Protein 1RUT (pdb70)

Radius of gyration: 23.09 Å; Cα contacts (8 Å, |Δi|>4): 334; chains: 1; bounding box: 23×23×81 Å

Sequence (157 aa):
SWKRCAGCGGKIADRFLLYAMDDSYWHSRCLKCSSCQAQLGDIGTSSYTKSGMILCRNDYIRLFGNSGACSACGQSIPASELVMRAQGNVYHLKCFTCSTCRNRLVPGDRFHYINGSLFCEHDRPTALIGDVMMVVGEPTLMGGEFGDEDERLITRLEEN

Solvent-accessible surface area: 9708 Å² total; per-residue (Å²): 159,120,105,147,4,58,44,70,43,26,106,0,63,58,164,129,10,4,69,2,52,119,33,63,18,8,30,135,19,1,98,2,60,44,62,107,24,73,1,2,90,107,35,99,9,0,4,35,85,87,90,49,43,0,6,112,112,14,14,31,140,74,72,28,110,76,22,54,3,65,62,56,56,118,87,0,66,6,73,62,81,1,5,146,6,111,88,38,24,4,31,66,156,34,0,40,1,65,86,58,198,93,131,5,73,50,53,49,131,4,5,49,38,150,38,42,8,16,16,64,160,34,106,18,92,112,116,89,50,122,84,45,102,5,45,136,38,44,89,30,14,30,177,87,42,102,119,24,39,94,124,18,68,164,62,106,84

Structure (mmCIF, N/CA/C/O backbone):
data_1RUT
#
_entry.id   1RUT
#
_cell.length_a   61.344
_cell.length_b   61.344
_cell.length_c   93.159
_cell.angle_alpha   90.00
_cell.angle_beta   90.00
_cell.angle_gamma   120.00
#
_symmetry.space_group_name_H-M   'P 3 1 2'
#
loop_
_entity.id
_entity.type
_entity.pdbx_description
1 polymer 'Fusion protein of Lmo4 protein and LIM domain-binding protein 1'
2 non-polymer 'ZINC ION'
3 water water
#
loop_
_atom_site.group_PDB
_atom_site.id
_atom_site.type_symbol
_atom_site.label_atom_id
_atom_site.label_alt_id
_atom_site.label_comp_id
_atom_site.label_asym_id
_atom_site.label_entity_id
_atom_site.label_seq_id
_atom_site.pdbx_PDB_ins_code
_atom_site.Cartn_x
_atom_site.Cartn_y
_atom_site.Cartn_z
_atom_site.occupancy
_atom_site.B_iso_or_equiv
_atom_site.auth_seq_id
_atom_site.auth_comp_id
_atom_site.auth_asym_id
_atom_site.auth_atom_id
_atom_site.pdbx_PDB_model_num
ATOM 1 N N . SER A 1 4 ? -10.213 23.666 66.111 1.00 47.57 19 SER X N 1
ATOM 2 C CA . SER A 1 4 ? -9.938 22.233 65.803 1.00 42.00 19 SER X CA 1
ATOM 3 C C . SER A 1 4 ? -9.646 22.047 64.316 1.00 41.26 19 SER X C 1
ATOM 4 O O . SER A 1 4 ? -10.052 22.863 63.488 1.00 39.94 19 SER X O 1
ATOM 7 N N . TRP A 1 5 ? -8.934 20.973 63.984 1.00 36.45 20 TRP X N 1
ATOM 8 C CA . TRP A 1 5 ? -8.629 20.663 62.591 1.00 30.48 20 TRP X CA 1
ATOM 9 C C . TRP A 1 5 ? -9.903 20.364 61.801 1.00 24.55 20 TRP X C 1
ATOM 10 O O . TRP A 1 5 ? -10.871 19.834 62.337 1.00 28.80 20 TRP X O 1
ATOM 21 N N . LYS A 1 6 ? -9.888 20.695 60.514 1.00 21.38 21 LYS X N 1
ATOM 22 C CA . LYS A 1 6 ? -10.903 20.207 59.585 1.00 19.79 21 LYS X CA 1
ATOM 23 C C . LYS A 1 6 ? -10.661 18.735 59.283 1.00 17.71 21 LYS X C 1
ATOM 24 O O . LYS A 1 6 ? -9.542 18.234 59.383 1.00 20.45 21 LYS X O 1
ATOM 30 N N . ARG A 1 7 ? -11.729 18.037 58.938 1.00 20.02 22 ARG X N 1
ATOM 31 C CA . ARG A 1 7 ? -11.654 16.644 58.550 1.00 19.69 22 ARG X CA 1
ATOM 32 C C . ARG A 1 7 ? -11.679 16.562 57.040 1.00 16.81 22 ARG X C 1
ATOM 33 O O . ARG A 1 7 ? -12.357 17.340 56.376 1.00 19.89 22 ARG X O 1
ATOM 41 N N . CYS A 1 8 ? -10.950 15.586 56.524 1.00 15.68 23 CYS X N 1
ATOM 42 C CA . CYS A 1 8 ? -10.825 15.327 55.097 1.00 14.77 23 CYS X CA 1
ATOM 43 C C . CYS A 1 8 ? -12.001 14.489 54.603 1.00 16.03 23 CYS X C 1
ATOM 44 O O . CYS A 1 8 ? -12.323 13.439 55.183 1.00 17.53 23 CYS X O 1
ATOM 47 N N . ALA A 1 9 ? -12.644 14.937 53.543 1.00 14.43 24 ALA X N 1
ATOM 48 C CA . ALA A 1 9 ? -13.737 14.181 52.937 1.00 15.93 24 ALA X CA 1
ATOM 49 C C . ALA A 1 9 ? -13.283 12.900 52.246 1.00 16.99 24 ALA X C 1
ATOM 50 O O . ALA A 1 9 ? -14.081 12.031 51.977 1.00 19.38 24 ALA X O 1
ATOM 52 N N . GLY A 1 10 ? -12.000 12.805 51.941 1.00 15.73 25 GLY X N 1
ATOM 53 C CA . GLY A 1 10 ? -11.459 11.632 51.285 1.00 16.41 25 GLY X CA 1
ATOM 54 C C . GLY A 1 10 ? -11.133 10.477 52.218 1.00 18.35 25 GLY X C 1
ATOM 55 O O . GLY A 1 10 ? -11.404 9.316 51.889 1.00 19.89 25 GLY X O 1
ATOM 56 N N . CYS A 1 11 ? -10.569 10.785 53.382 1.00 17.40 26 CYS X N 1
ATOM 57 C CA . CYS A 1 11 ? -10.120 9.746 54.316 1.00 18.02 26 CYS X CA 1
ATOM 58 C C . CYS A 1 11 ? -10.758 9.817 55.699 1.00 18.60 26 CYS X C 1
ATOM 59 O O . CYS A 1 11 ? -10.570 8.907 56.491 1.00 21.61 26 CYS X O 1
ATOM 62 N N . GLY A 1 12 ? -11.489 10.887 55.993 1.00 18.70 27 GLY X N 1
ATOM 63 C CA . GLY A 1 12 ? -12.099 11.072 57.308 1.00 19.14 27 GLY X CA 1
ATOM 64 C C . GLY A 1 12 ? -11.169 11.563 58.403 1.00 19.47 27 GLY X C 1
ATOM 65 O O . GLY A 1 12 ? -11.628 11.822 59.508 1.00 24.29 27 GLY X O 1
ATOM 66 N N . GLY A 1 13 ? -9.877 11.675 58.115 1.00 19.23 28 GLY X N 1
ATOM 67 C CA . GLY A 1 13 ? -8.895 12.041 59.122 1.00 19.29 28 GLY X CA 1
ATOM 68 C C . GLY A 1 13 ? -8.776 13.544 59.278 1.00 17.40 28 GLY X C 1
ATOM 69 O O . GLY A 1 13 ? -9.107 14.304 58.373 1.00 18.38 28 GLY X O 1
ATOM 70 N N . LYS A 1 14 ? -8.298 13.975 60.429 1.00 17.28 29 LYS X N 1
ATOM 71 C CA . LYS A 1 14 ? -8.009 15.380 60.646 1.00 17.04 29 LYS X CA 1
ATOM 72 C C . LYS A 1 14 ? -6.892 15.823 59.712 1.00 15.81 29 LYS X C 1
ATOM 73 O O . LYS A 1 14 ? -5.960 15.063 59.422 1.00 18.37 29 LYS X O 1
ATOM 79 N N . ILE A 1 15 ? -6.978 17.065 59.248 1.00 14.53 30 ILE X N 1
ATOM 80 C CA . ILE A 1 15 ? -5.985 17.611 58.340 1.00 14.94 30 ILE X CA 1
ATOM 81 C C . ILE A 1 15 ? -5.078 18.538 59.132 1.00 16.28 30 ILE X C 1
ATOM 82 O O . ILE A 1 15 ? -5.428 19.679 59.441 1.00 17.52 30 ILE X O 1
ATOM 87 N N . ALA A 1 16 ? -3.891 18.023 59.439 1.00 15.80 31 ALA X N 1
ATOM 88 C CA . ALA A 1 16 ? -2.864 18.777 60.137 1.00 17.10 31 ALA X CA 1
ATOM 89 C C . ALA A 1 16 ? -1.829 19.374 59.193 1.00 16.26 31 ALA X C 1
ATOM 90 O O . ALA A 1 16 ? -0.922 20.058 59.624 1.00 19.18 31 ALA X O 1
ATOM 92 N N . ASP A 1 17 ? -1.978 19.112 57.908 1.00 14.83 32 ASP X N 1
ATOM 93 C CA . ASP A 1 17 ? -1.035 19.563 56.893 1.00 14.82 32 ASP X CA 1
ATOM 94 C C . ASP A 1 17 ? -1.024 21.078 56.805 1.00 14.10 32 ASP X C 1
ATOM 95 O O . ASP A 1 17 ? -2.054 21.725 56.944 1.00 15.34 32 ASP X O 1
ATOM 100 N N . ARG A 1 18 ? 0.145 21.629 56.499 1.00 14.23 33 ARG X N 1
ATOM 101 C CA . ARG A 1 18 ? 0.275 23.060 56.296 1.00 14.88 33 ARG X CA 1
ATOM 102 C C . ARG A 1 18 ? -0.546 23.557 55.120 1.00 15.09 33 ARG X C 1
ATOM 103 O O . ARG A 1 18 ? -1.074 24.660 55.172 1.00 17.30 33 ARG X O 1
ATOM 111 N N . PHE A 1 19 ? -0.624 22.751 54.060 1.00 13.95 34 PHE X N 1
ATOM 112 C CA . PHE A 1 19 ? -1.359 23.104 52.863 1.00 14.02 34 PHE X CA 1
ATOM 113 C C . PHE A 1 19 ? -2.406 22.035 52.619 1.00 13.27 34 PHE X C 1
ATOM 114 O O . PHE A 1 19 ? -2.157 20.866 52.816 1.00 15.63 34 PHE X O 1
ATOM 122 N N . LEU A 1 20 ? -3.581 22.474 52.191 1.00 13.27 35 LEU X N 1
ATOM 123 C CA . LEU A 1 20 ? -4.716 21.595 51.999 1.00 13.23 35 LEU X CA 1
ATOM 124 C C . LEU A 1 20 ? -5.602 22.131 50.898 1.00 12.76 35 LEU X C 1
ATOM 125 O O . LEU A 1 20 ? -5.325 23.190 50.334 1.00 14.40 35 LEU X O 1
ATOM 130 N N . LEU A 1 21 ? -6.679 21.419 50.592 1.00 12.40 36 LEU X N 1
ATOM 131 C CA . LEU A 1 21 ? -7.594 21.827 49.539 1.00 12.32 36 LEU X CA 1
ATOM 132 C C . LEU A 1 21 ? -9.006 22.012 50.037 1.00 12.42 36 LEU X C 1
ATOM 133 O O . LEU A 1 21 ? -9.432 21.366 50.99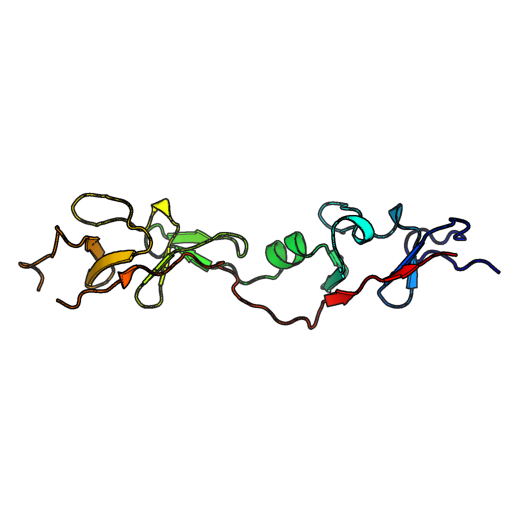2 1.00 13.56 36 LEU X O 1
ATOM 138 N N . TYR A 1 22 ? -9.724 22.899 49.364 1.00 12.86 37 TYR X N 1
ATOM 139 C CA . TYR A 1 22 ? -11.152 23.033 49.536 1.00 12.73 37 TYR X CA 1
ATOM 140 C C . TYR A 1 22 ? -11.786 22.834 48.174 1.00 12.22 37 TYR X C 1
ATOM 141 O O . TYR A 1 22 ? -11.398 23.472 47.198 1.00 14.04 37 TYR X O 1
ATOM 150 N N . ALA A 1 23 ? -12.766 21.948 48.119 1.00 12.76 38 ALA X N 1
ATOM 151 C CA . ALA A 1 23 ? -13.443 21.629 46.869 1.00 14.53 38 ALA X CA 1
ATOM 152 C C . ALA A 1 23 ? -14.739 20.914 47.217 1.00 13.80 38 ALA X C 1
ATOM 153 O O . ALA A 1 23 ? -14.781 20.109 48.153 1.00 14.10 38 ALA X O 1
ATOM 155 N N . MET A 1 24 ? -15.795 21.169 46.450 1.00 15.18 39 MET X N 1
ATOM 156 C CA . MET A 1 24 ? -17.088 20.523 46.664 1.00 14.45 39 MET X CA 1
ATOM 157 C C . MET A 1 24 ? -17.565 20.693 48.108 1.00 15.47 39 MET X C 1
ATOM 158 O O . MET A 1 24 ? -18.124 19.787 48.699 1.00 18.85 39 MET X O 1
ATOM 163 N N A ASP A 1 25 ? -17.222 21.890 48.583 0.75 17.71 40 ASP X N 1
ATOM 164 N N B ASP A 1 25 ? -17.429 21.877 48.695 0.25 15.54 40 ASP X N 1
ATOM 165 C CA A ASP A 1 25 ? -17.459 22.421 49.908 0.75 22.66 40 ASP X CA 1
ATOM 166 C CA B ASP A 1 25 ? -17.922 22.106 50.075 0.25 12.94 40 ASP X CA 1
ATOM 167 C C A ASP A 1 25 ? -17.109 21.447 51.044 0.75 20.18 40 ASP X C 1
ATOM 168 C C B ASP A 1 25 ? -17.115 21.391 51.161 0.25 15.58 40 ASP X C 1
ATOM 169 O O A ASP A 1 25 ? -17.773 21.351 52.075 0.75 24.07 40 ASP X O 1
ATOM 170 O O B ASP A 1 25 ? -17.516 21.421 52.331 0.25 14.67 40 ASP X O 1
ATOM 179 N N . SER A 1 26 ? -15.998 20.755 50.800 1.00 16.89 41 SER X N 1
ATOM 180 C CA . SER A 1 26 ? -15.276 19.907 51.754 1.00 16.43 41 SER X CA 1
ATOM 181 C C . SER A 1 26 ? -13.796 20.308 51.756 1.00 14.73 41 SER X C 1
ATOM 182 O O . SER A 1 26 ? -13.263 20.884 50.794 1.00 13.96 41 SER X O 1
ATOM 185 N N . TYR A 1 27 ? -13.136 19.976 52.852 1.00 15.06 42 TYR X N 1
ATOM 186 C CA . TYR A 1 27 ? -11.690 20.058 52.979 1.00 13.86 42 TYR X CA 1
ATOM 187 C C . TYR A 1 27 ? -11.075 18.719 52.649 1.00 13.74 42 TYR X C 1
ATOM 188 O O . TYR A 1 27 ? -11.682 17.677 52.888 1.00 14.70 42 TYR X O 1
ATOM 197 N N . TRP A 1 28 ? -9.836 18.753 52.165 1.00 12.97 43 TRP X N 1
ATOM 198 C CA . TRP A 1 28 ? -9.136 17.554 51.735 1.00 13.14 43 TRP X CA 1
ATOM 199 C C . TRP A 1 28 ? -7.657 17.660 52.026 1.00 12.32 43 TRP X C 1
ATOM 200 O O . TRP A 1 28 ? -7.069 18.703 51.781 1.00 12.73 43 TRP X O 1
ATOM 211 N N . HIS A 1 29 ? -7.028 16.583 52.480 1.00 12.82 44 HIS X N 1
ATOM 212 C CA . HIS A 1 29 ? -5.601 16.428 52.224 1.00 12.75 44 HIS X CA 1
ATOM 213 C C . HIS A 1 29 ? -5.465 16.402 50.701 1.00 12.71 44 HIS X C 1
ATOM 214 O O . HIS A 1 29 ? -6.262 15.750 50.020 1.00 13.49 44 HIS X O 1
ATOM 221 N N . SER A 1 30 ? -4.453 17.047 50.133 1.00 13.75 45 SER X N 1
ATOM 222 C CA . SER A 1 30 ? -4.345 17.032 48.676 1.00 13.27 45 SER X CA 1
ATOM 223 C C . SER A 1 30 ? -4.283 15.599 48.122 1.00 13.97 45 SER X C 1
ATOM 224 O O . SER A 1 30 ? -4.929 15.272 47.124 1.00 14.70 45 SER X O 1
ATOM 227 N N . ARG A 1 31 ? -3.519 14.739 48.782 1.00 14.17 46 ARG X N 1
ATOM 228 C CA . ARG A 1 31 ? -3.386 13.346 48.343 1.00 15.10 46 ARG X CA 1
ATOM 229 C C . ARG A 1 31 ? -4.699 12.589 48.315 1.00 15.30 46 ARG X C 1
ATOM 230 O O . ARG A 1 31 ? -4.786 11.562 47.663 1.00 17.42 46 ARG X O 1
ATOM 238 N N . CYS A 1 32 ? -5.701 13.085 49.033 1.00 13.35 47 CYS X N 1
ATOM 239 C CA . CYS A 1 32 ? -6.998 12.418 49.136 1.00 13.44 47 CYS X CA 1
ATOM 240 C C . CYS A 1 32 ? -8.020 12.857 48.100 1.00 13.32 47 CYS X C 1
ATOM 241 O O . CYS A 1 32 ? -9.071 12.252 48.009 1.00 16.41 47 CYS X O 1
ATOM 244 N N . LEU A 1 33 ? -7.728 13.926 47.351 1.00 13.33 48 LEU X N 1
ATOM 245 C CA . LEU A 1 33 ? -8.628 14.403 46.298 1.00 13.63 48 LEU X CA 1
ATOM 246 C C . LEU A 1 33 ? -8.063 13.946 44.963 1.00 13.33 48 LEU X C 1
ATOM 247 O O . LEU A 1 33 ? -7.146 14.546 44.411 1.00 14.17 48 LEU X O 1
ATOM 252 N N . LYS A 1 34 ? -8.598 12.838 44.481 1.00 14.03 49 LYS X N 1
ATOM 253 C CA . LYS A 1 34 ? -8.038 12.136 43.343 1.00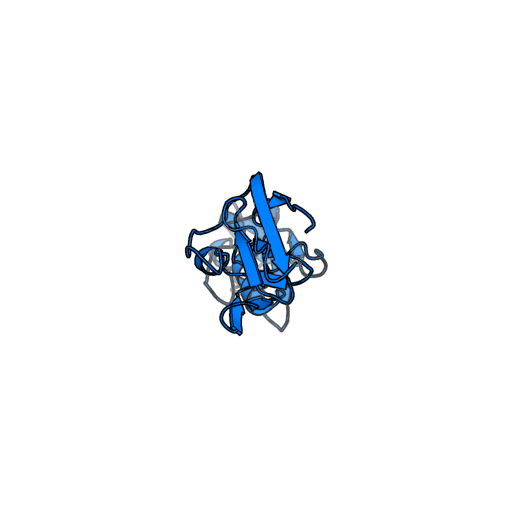 14.16 49 LYS X CA 1
ATOM 254 C C . LYS A 1 34 ? -9.118 11.852 42.317 1.00 13.34 49 LYS X C 1
ATOM 255 O O . LYS A 1 34 ? -10.286 11.683 42.656 1.00 15.23 49 LYS X O 1
ATOM 261 N N . CYS A 1 35 ? -8.721 11.808 41.056 1.00 12.69 50 CYS X N 1
ATOM 262 C CA . CYS A 1 35 ? -9.628 11.404 40.009 1.00 12.96 50 CYS X CA 1
ATOM 263 C C . CYS A 1 35 ? -10.055 9.959 40.204 1.00 13.37 50 CYS X C 1
ATOM 264 O O . CYS A 1 35 ? -9.227 9.065 40.349 1.00 14.19 50 CYS X O 1
ATOM 267 N N . SER A 1 36 ? -11.355 9.714 40.133 1.00 13.36 51 SER X N 1
ATOM 268 C CA . SER A 1 36 ? -11.902 8.366 40.268 1.00 15.36 51 SER X CA 1
ATOM 269 C C . SER A 1 36 ? -11.333 7.415 39.216 1.00 14.70 51 SER X C 1
ATOM 270 O O . SER A 1 36 ? -11.161 6.223 39.483 1.00 16.74 51 SER X O 1
ATOM 273 N N . SER A 1 37 ? -11.109 7.925 38.012 1.00 14.69 52 SER X N 1
ATOM 274 C CA . SER A 1 37 ? -10.648 7.109 36.899 1.00 16.72 52 SER X CA 1
ATOM 275 C C . SER A 1 37 ? -9.131 6.898 36.879 1.00 16.53 52 SER X C 1
ATOM 276 O O . SER A 1 37 ? -8.674 5.749 36.777 1.00 19.85 52 SER X O 1
ATOM 279 N N . CYS A 1 38 ? -8.345 7.957 36.933 1.00 15.78 53 CYS X N 1
ATOM 280 C CA . CYS A 1 38 ? -6.897 7.866 36.719 1.00 15.98 53 CYS X CA 1
ATOM 281 C C . CYS A 1 38 ? -6.051 8.091 37.976 1.00 15.16 53 CYS X C 1
ATOM 282 O O . CYS A 1 38 ? -4.834 7.969 37.917 1.00 17.49 53 CYS X O 1
ATOM 285 N N . GLN A 1 39 ? -6.687 8.453 39.093 1.00 14.94 54 GLN X N 1
ATOM 286 C CA . GLN A 1 39 ? -6.030 8.670 40.380 1.00 15.18 54 GLN X CA 1
ATOM 287 C C . GLN A 1 39 ? -5.131 9.899 40.436 1.00 15.53 54 GLN X C 1
ATOM 288 O O . GLN A 1 39 ? -4.416 10.092 41.405 1.00 17.24 54 GLN X O 1
ATOM 298 N N . ALA A 1 40 ? -5.228 10.769 39.439 1.00 14.41 55 ALA X N 1
ATOM 299 C CA . ALA A 1 40 ? -4.452 12.005 39.459 1.00 14.73 55 ALA X CA 1
ATOM 300 C C . ALA A 1 40 ? -4.808 12.824 40.689 1.00 13.14 55 ALA X C 1
ATOM 301 O O . ALA A 1 40 ? -5.967 12.851 41.112 1.00 13.01 55 ALA X O 1
ATOM 303 N N . GLN A 1 41 ? -3.818 13.511 41.240 1.00 13.61 56 GLN X N 1
ATOM 304 C CA . GLN A 1 41 ? -4.017 14.393 42.371 1.00 13.98 56 GLN X CA 1
ATOM 305 C C . GLN A 1 41 ? -4.519 15.741 41.829 1.00 12.88 56 GLN X C 1
ATOM 306 O O . GLN A 1 41 ? -3.753 16.570 41.337 1.00 13.62 56 GLN X O 1
ATOM 317 N N . LEU A 1 42 ? -5.827 15.915 41.891 1.00 12.50 57 LEU X N 1
ATOM 318 C CA . LEU A 1 42 ? -6.549 16.981 41.208 1.00 12.53 57 LEU X CA 1
ATOM 319 C C . LEU A 1 42 ? -6.050 18.370 41.569 1.00 12.48 57 LEU X C 1
ATOM 320 O O . LEU A 1 42 ? -6.028 19.254 40.706 1.00 13.37 57 LEU X O 1
ATOM 325 N N . GLY A 1 43 ? -5.675 18.570 42.829 1.00 12.85 58 GLY X N 1
ATOM 326 C CA . GLY A 1 43 ? -5.240 19.875 43.290 1.00 13.31 58 GLY X CA 1
ATOM 327 C C . GLY A 1 43 ? -3.896 20.317 42.760 1.00 14.12 58 GLY X C 1
ATOM 328 O O . GLY A 1 43 ? -3.564 21.499 42.829 1.00 15.39 58 GLY X O 1
ATOM 329 N N . ASP A 1 44 ? -3.119 19.368 42.252 1.00 14.20 59 ASP X N 1
ATOM 330 C CA . ASP A 1 44 ? -1.837 19.673 41.612 1.00 15.01 59 ASP X CA 1
ATOM 331 C C . ASP A 1 44 ? -1.920 19.713 40.108 1.00 15.29 59 ASP X C 1
ATOM 332 O O . ASP A 1 44 ? -1.242 20.512 39.473 1.00 16.78 59 ASP X O 1
ATOM 337 N N . ILE A 1 45 ? -2.716 18.831 39.512 1.00 14.79 60 ILE X N 1
ATOM 338 C CA . ILE A 1 45 ? -2.678 18.751 38.068 1.00 15.50 60 ILE X CA 1
ATOM 339 C C . ILE A 1 45 ? -3.395 19.904 37.393 1.00 15.97 60 ILE X C 1
ATOM 340 O O . ILE A 1 45 ? -3.027 20.265 36.289 1.00 19.17 60 ILE X O 1
ATOM 345 N N . GLY A 1 46 ? -4.388 20.490 38.066 1.00 16.20 61 GLY X N 1
ATOM 346 C CA . GLY A 1 46 ? -5.233 21.501 37.468 1.00 16.45 61 GLY X CA 1
ATOM 347 C C . GLY A 1 46 ? -5.908 22.340 38.521 1.00 14.60 61 GLY X C 1
ATOM 348 O O . GLY A 1 46 ? -5.529 22.297 39.683 1.00 16.54 61 GLY X O 1
ATOM 349 N N . THR A 1 47 ? -6.907 23.110 38.098 1.00 15.29 62 THR X N 1
ATOM 350 C CA . THR A 1 47 ? -7.568 24.075 38.955 1.00 15.84 62 THR X CA 1
ATOM 351 C C . THR A 1 47 ? -8.958 23.658 39.364 1.00 15.57 62 THR X C 1
ATOM 352 O O . THR A 1 47 ? -9.606 24.365 40.130 1.00 15.96 62 THR X O 1
ATOM 356 N N . SER A 1 48 ? -9.424 22.515 38.882 1.00 15.90 63 SER X N 1
ATOM 357 C CA . SER A 1 48 ? -10.791 22.102 39.157 1.00 15.99 63 SER X CA 1
ATOM 358 C C . SER A 1 48 ? -10.976 20.597 39.070 1.00 14.20 63 SER X C 1
ATOM 359 O O . SER A 1 48 ? -10.111 19.856 38.592 1.00 16.45 63 SER X O 1
ATOM 362 N N . SER A 1 49 ? -12.131 20.168 39.540 1.00 15.95 64 SER X N 1
ATOM 363 C CA . SER A 1 49 ? -12.600 18.811 39.409 1.00 16.05 64 SER X CA 1
ATOM 364 C C . SER A 1 49 ? -13.962 18.839 38.716 1.00 14.79 64 SER X C 1
ATOM 365 O O . SER A 1 49 ? -14.575 19.896 38.573 1.00 16.12 64 SER X O 1
ATOM 368 N N . TYR A 1 50 ? -14.420 17.671 38.290 1.00 14.58 65 TYR X N 1
ATOM 369 C CA . TYR A 1 50 ? -15.744 17.525 37.707 1.00 14.68 65 TYR X CA 1
ATOM 370 C C . TYR A 1 50 ? -16.491 16.440 38.448 1.00 14.99 65 TYR X C 1
ATOM 371 O O . TYR A 1 50 ? -15.949 15.373 38.682 1.00 17.47 65 TYR X O 1
ATOM 380 N N . THR A 1 51 ? -17.735 16.719 38.822 1.00 15.84 66 THR X N 1
ATOM 381 C CA . THR A 1 51 ? -18.576 15.731 39.484 1.00 16.80 66 THR X CA 1
ATOM 382 C C . THR A 1 51 ? -19.647 15.257 38.537 1.00 17.37 66 THR X C 1
ATOM 383 O O . THR A 1 51 ? -20.385 16.055 37.966 1.00 20.39 66 THR X O 1
ATOM 387 N N . LYS A 1 52 ? -19.736 13.950 38.373 1.00 16.59 67 LYS X N 1
ATOM 388 C CA . LYS A 1 52 ? -20.783 13.357 37.557 1.00 18.74 67 LYS X CA 1
ATOM 389 C C . LYS A 1 52 ? -20.894 11.874 37.845 1.00 18.50 67 LYS X C 1
ATOM 390 O O . LYS A 1 52 ? -19.891 11.194 37.968 1.00 18.37 67 LYS X O 1
ATOM 396 N N . SER A 1 53 ? -22.128 11.385 37.916 1.00 21.90 68 SER X N 1
ATOM 397 C CA . SER A 1 53 ? -22.413 9.943 38.014 1.00 22.07 68 SER X CA 1
ATOM 398 C C . SER A 1 53 ? -21.687 9.248 39.184 1.00 20.61 68 SER X C 1
ATOM 399 O O . SER A 1 53 ? -21.222 8.108 39.070 1.00 2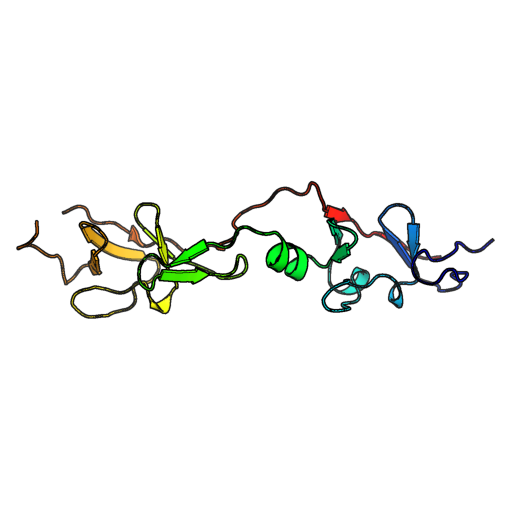4.16 68 SER X O 1
ATOM 402 N N . GLY A 1 54 ? -21.591 9.945 40.307 1.00 20.40 69 GLY X N 1
ATOM 403 C CA . GLY A 1 54 ? -20.948 9.412 41.502 1.00 19.56 69 GLY X CA 1
ATOM 404 C C . GLY A 1 54 ? -19.428 9.546 41.546 1.00 18.48 69 GLY X C 1
ATOM 405 O O . GLY A 1 54 ? -18.806 9.158 42.531 1.00 20.70 69 GLY X O 1
ATOM 406 N N . MET A 1 55 ? -18.836 10.101 40.496 1.00 17.64 70 MET X N 1
ATOM 407 C CA . MET A 1 55 ? -17.393 10.232 40.366 1.00 17.14 70 MET X CA 1
ATOM 408 C C . MET A 1 55 ? -16.897 11.659 40.563 1.00 16.15 70 MET X C 1
ATOM 409 O O . MET A 1 55 ? -17.638 12.624 40.403 1.00 17.15 70 MET X O 1
ATOM 414 N N . ILE A 1 56 ? -15.619 11.766 40.903 1.00 15.34 71 ILE X N 1
ATOM 415 C CA . ILE A 1 56 ? -14.914 13.039 40.931 1.00 14.58 71 ILE X CA 1
ATOM 416 C C . ILE A 1 56 ? -13.779 12.866 39.928 1.00 14.32 71 ILE X C 1
ATOM 417 O O . ILE A 1 56 ? -12.944 11.988 40.102 1.00 15.53 71 ILE X O 1
ATOM 422 N N . LEU A 1 57 ? -13.771 13.673 38.873 1.00 13.73 72 LEU X N 1
ATOM 423 C CA . LEU A 1 57 ? -12.915 13.436 37.724 1.00 13.12 72 LEU X CA 1
ATOM 424 C C . LEU A 1 57 ? -12.015 14.618 37.412 1.00 12.33 72 LEU X C 1
ATOM 425 O O . LEU A 1 57 ? -12.371 15.776 37.614 1.00 14.27 72 LEU X O 1
ATOM 430 N N . CYS A 1 58 ? -10.843 14.304 36.879 1.00 12.81 73 CYS X N 1
ATOM 431 C CA . CYS A 1 58 ? -10.028 15.317 36.218 1.00 13.87 73 CYS X CA 1
ATOM 432 C C . CYS A 1 58 ? -10.708 15.737 34.923 1.00 13.91 73 CYS X C 1
ATOM 433 O O . CYS A 1 58 ? -11.583 15.039 34.401 1.00 14.03 73 CYS X O 1
ATOM 436 N N . ARG A 1 59 ? -10.294 16.877 34.388 1.00 14.68 74 ARG X N 1
ATOM 437 C CA . ARG A 1 59 ? -10.892 17.359 33.155 1.00 16.29 74 ARG X CA 1
ATOM 438 C C . ARG A 1 59 ? -10.765 16.343 32.020 1.00 15.65 74 ARG X C 1
ATOM 439 O O . ARG A 1 59 ? -11.734 16.094 31.298 1.00 17.07 74 ARG X O 1
ATOM 447 N N . ASN A 1 60 ? -9.591 15.737 31.872 1.00 16.54 75 ASN X N 1
ATOM 448 C CA . ASN A 1 60 ? -9.379 14.793 30.771 1.00 17.58 75 ASN X CA 1
ATOM 449 C C . ASN A 1 60 ? -10.309 13.582 30.845 1.00 16.35 75 ASN X C 1
ATOM 450 O O . ASN A 1 60 ? -10.847 13.159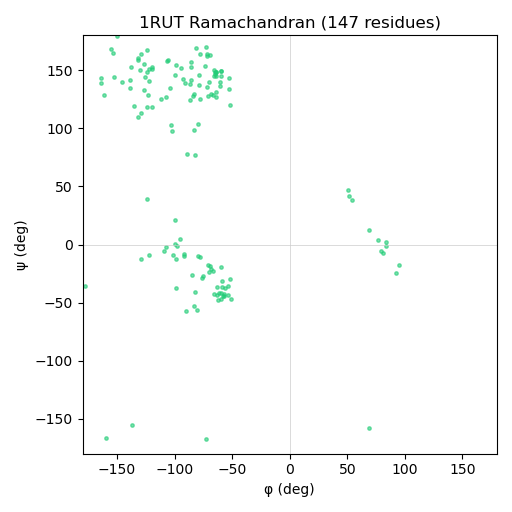 29.836 1.00 18.04 75 ASN X O 1
ATOM 455 N N . ASP A 1 61 ? -10.516 13.034 32.036 1.00 15.15 76 ASP X N 1
ATOM 456 C CA . ASP A 1 61 ? -11.412 11.887 32.164 1.00 15.29 76 ASP X CA 1
ATOM 457 C C . ASP A 1 61 ? -12.879 12.303 32.090 1.00 14.70 76 ASP X C 1
ATOM 458 O O . ASP A 1 61 ? -13.694 11.529 31.617 1.00 16.01 76 ASP X O 1
ATOM 463 N N . TYR A 1 62 ? -13.214 13.525 32.508 1.00 14.74 77 TYR X N 1
ATOM 464 C CA . TYR A 1 62 ? -14.562 14.032 32.314 1.00 14.52 77 TYR X CA 1
ATOM 465 C C . TYR A 1 62 ? -14.866 14.108 30.822 1.00 16.12 77 TYR X C 1
ATOM 466 O O . TYR A 1 62 ? -15.913 13.646 30.364 1.00 17.37 77 TYR X O 1
ATOM 475 N N . ILE A 1 63 ? -13.938 14.672 30.050 1.00 16.89 78 ILE X N 1
ATOM 476 C CA . ILE A 1 63 ? -14.088 14.758 28.591 1.00 18.94 78 ILE X CA 1
ATOM 477 C C . ILE A 1 63 ? -14.210 13.353 27.993 1.00 19.37 78 ILE X C 1
ATOM 478 O O . ILE A 1 63 ? -15.081 13.083 27.167 1.00 20.00 78 ILE X O 1
ATOM 483 N N . ARG A 1 64 ? -13.332 12.460 28.422 1.00 18.26 79 ARG X N 1
ATOM 484 C CA . ARG A 1 64 ? -13.292 11.112 27.867 1.00 19.02 79 ARG X CA 1
ATOM 485 C C . ARG A 1 64 ? -14.589 10.347 28.148 1.00 20.01 79 ARG X C 1
ATOM 486 O O . ARG A 1 64 ? -15.127 9.678 27.254 1.00 23.55 79 ARG X O 1
ATOM 494 N N . LEU A 1 65 ? -15.101 10.445 29.369 1.00 19.34 80 LEU X N 1
ATOM 495 C CA . LEU A 1 65 ? -16.272 9.668 29.753 1.00 20.05 80 LEU X CA 1
ATOM 496 C C . LEU A 1 65 ? -17.594 10.329 29.377 1.00 19.87 80 LEU X C 1
ATOM 497 O O . LEU A 1 65 ? -18.576 9.622 29.181 1.00 24.49 80 LEU X O 1
ATOM 502 N N . PHE A 1 66 ? -17.624 11.661 29.271 1.00 19.90 81 PHE X N 1
ATOM 503 C CA . PHE A 1 66 ? -18.883 12.413 29.118 1.00 19.97 81 PHE X CA 1
ATOM 504 C C . PHE A 1 66 ? -18.934 13.421 27.972 1.00 20.57 81 PHE X C 1
ATOM 505 O O . PHE A 1 66 ? -20.007 13.909 27.635 1.00 25.05 81 PHE X O 1
ATOM 513 N N . GLY A 1 67 ? -17.791 13.720 27.371 1.00 20.49 82 GLY X N 1
ATOM 514 C CA . GLY A 1 67 ? -17.739 14.608 26.226 1.00 21.14 82 GLY X CA 1
ATOM 515 C C . GLY A 1 67 ? -18.299 13.966 24.970 1.00 22.66 82 GLY X C 1
ATOM 516 O O . GLY A 1 67 ? -18.469 12.747 24.888 1.00 23.55 82 GLY X O 1
ATOM 517 N N . ASN A 1 68 ? -18.590 14.806 23.988 1.00 24.95 83 ASN X N 1
ATOM 518 C CA . ASN A 1 68 ? -19.184 14.355 22.739 1.00 26.24 83 ASN X CA 1
ATOM 519 C C . ASN A 1 68 ? -18.137 13.751 21.819 1.00 24.51 83 ASN X C 1
ATOM 520 O O . ASN A 1 68 ? -17.323 14.457 21.233 1.00 29.77 83 ASN X O 1
ATOM 525 N N . SER A 1 69 ? -18.131 12.427 21.750 1.00 25.91 84 SER X N 1
ATOM 526 C CA . SER A 1 69 ? -17.350 11.724 20.750 1.00 26.50 84 SER X CA 1
ATOM 527 C C . SER A 1 69 ? -18.109 11.800 19.436 1.00 24.26 84 SER X C 1
ATOM 528 O O . SER A 1 69 ? -19.291 12.149 19.397 1.00 28.48 84 SER X O 1
ATOM 531 N N . GLY A 1 70 ? -17.404 11.500 18.357 1.00 24.82 85 GLY X N 1
ATOM 532 C CA . GLY A 1 70 ? -17.994 11.507 17.035 1.00 24.28 85 GLY X CA 1
ATOM 533 C C . GLY A 1 70 ? -17.542 10.311 16.238 1.00 24.70 85 GLY X C 1
ATOM 534 O O . GLY A 1 70 ? -17.168 9.284 16.782 1.00 25.34 85 GLY X O 1
A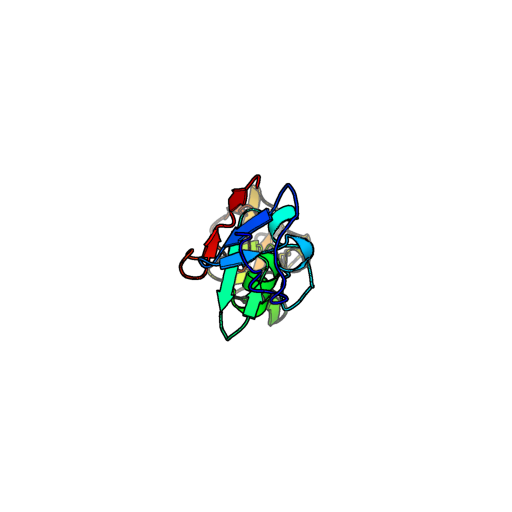TOM 535 N N . ALA A 1 71 ? -17.581 10.456 14.925 1.00 24.50 86 ALA X N 1
ATOM 536 C CA . ALA A 1 71 ? -17.193 9.380 14.032 1.00 25.29 86 ALA X CA 1
ATOM 537 C C . ALA A 1 71 ? -16.700 9.984 12.736 1.00 23.14 86 ALA X C 1
ATOM 538 O O . ALA A 1 71 ? -17.207 11.008 12.294 1.00 24.68 86 ALA X O 1
ATOM 540 N N . CYS A 1 72 ? -15.695 9.343 12.158 1.00 22.47 87 CYS X N 1
ATOM 541 C CA . CYS A 1 72 ? -15.052 9.807 10.940 1.00 21.06 87 CYS X CA 1
ATOM 542 C C . CYS A 1 72 ? -15.909 9.473 9.734 1.00 20.74 87 CYS X C 1
ATOM 543 O O . CYS A 1 72 ? -16.263 8.320 9.520 1.00 22.79 87 CYS X O 1
ATOM 546 N N . SER A 1 73 ? -16.237 10.477 8.930 1.00 21.79 88 SER X N 1
ATOM 547 C CA . SER A 1 73 ? -17.050 10.241 7.737 1.00 23.33 88 SER X CA 1
ATOM 548 C C . SER A 1 73 ? -16.322 9.441 6.661 1.00 25.08 88 SER X C 1
ATOM 549 O O . SER A 1 73 ? -16.966 8.869 5.783 1.00 26.75 88 SER X O 1
ATOM 552 N N . ALA A 1 74 ? -14.992 9.420 6.708 1.00 22.13 89 ALA X N 1
ATOM 553 C CA . ALA A 1 74 ? -14.210 8.669 5.732 1.00 23.43 89 ALA X CA 1
ATOM 554 C C . ALA A 1 74 ? -14.149 7.192 6.086 1.00 25.49 89 ALA X C 1
ATOM 555 O O . ALA A 1 74 ? -14.552 6.363 5.285 1.00 33.01 89 ALA X O 1
ATOM 557 N N . CYS A 1 75 ? -13.673 6.862 7.285 1.00 23.73 90 CYS X N 1
ATOM 558 C CA . CYS A 1 75 ? -13.438 5.464 7.653 1.00 24.49 90 CYS X CA 1
ATOM 559 C C . CYS A 1 75 ? -14.521 4.844 8.537 1.00 25.09 90 CYS X C 1
ATOM 560 O O . CYS A 1 75 ? -14.492 3.639 8.775 1.00 26.42 90 CYS X O 1
ATOM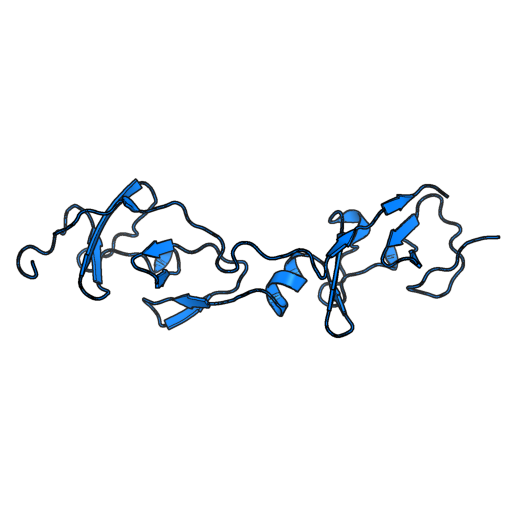 563 N N . GLY A 1 76 ? -15.451 5.665 9.019 1.00 23.56 91 GLY X N 1
ATOM 564 C CA . GLY A 1 76 ? -16.572 5.214 9.829 1.00 24.26 91 GLY X CA 1
ATOM 565 C C . GLY A 1 76 ? -16.284 4.977 11.300 1.00 26.62 91 GLY X C 1
ATOM 566 O O . GLY A 1 76 ? -17.207 4.721 12.076 1.00 29.94 91 GLY X O 1
ATOM 567 N N . GLN A 1 77 ? -15.017 5.054 11.693 1.00 24.68 92 GLN X N 1
ATOM 568 C CA . GLN A 1 77 ? -14.621 4.666 13.045 1.00 25.21 92 GLN X CA 1
ATOM 569 C C . GLN A 1 77 ? -14.788 5.815 14.037 1.00 26.64 92 GLN X C 1
ATOM 570 O O . GLN A 1 77 ? -14.722 6.992 13.679 1.00 27.18 92 GLN X O 1
ATOM 581 N N . SER A 1 78 ? -15.003 5.458 15.298 1.00 30.21 93 SER X N 1
ATOM 582 C CA . SER A 1 78 ? -15.207 6.448 16.353 1.00 28.38 93 SER X CA 1
ATOM 583 C C . SER A 1 78 ? -14.009 7.393 16.521 1.00 27.72 93 SER X C 1
ATOM 584 O O . SER A 1 78 ? -1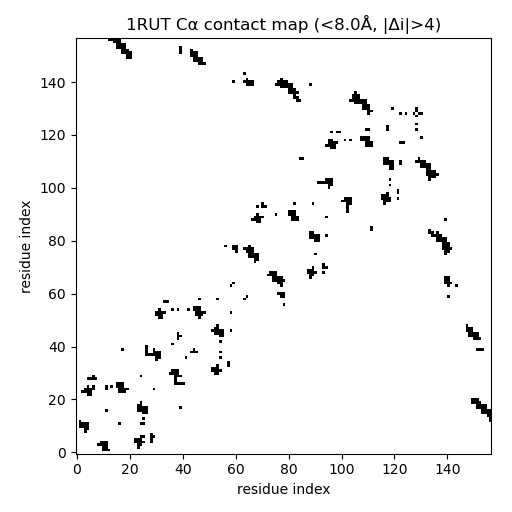2.863 7.027 16.255 1.00 30.60 93 SER X O 1
ATOM 587 N N . ILE A 1 79 ? -14.305 8.620 16.938 1.00 25.93 94 ILE X N 1
ATOM 588 C CA . ILE A 1 79 ? -13.293 9.622 17.262 1.00 25.88 94 ILE X CA 1
ATOM 589 C C . ILE A 1 79 ? -13.558 10.075 18.693 1.00 24.94 94 ILE X C 1
ATOM 590 O O . ILE A 1 79 ? -14.630 10.601 18.969 1.00 26.50 94 ILE X O 1
ATOM 595 N N . PRO A 1 80 ? -12.614 9.874 19.608 1.00 25.82 95 PRO X N 1
ATOM 596 C CA . PRO A 1 80 ? -12.792 10.356 20.984 1.00 25.09 95 PRO X CA 1
ATOM 597 C C . PRO A 1 80 ? -12.977 11.870 21.034 1.00 23.76 95 PRO X C 1
ATOM 598 O O . PRO A 1 80 ? -12.417 12.577 20.199 1.00 23.51 95 PRO X O 1
ATOM 602 N N . ALA A 1 81 ? -13.734 12.350 22.023 1.00 24.18 96 ALA X N 1
ATOM 603 C CA . ALA A 1 81 ? -13.903 13.786 22.272 1.00 23.95 96 ALA X CA 1
ATOM 604 C C . ALA A 1 81 ? -12.574 14.551 22.382 1.00 23.71 96 ALA X C 1
ATOM 605 O O . ALA A 1 81 ? -12.507 15.728 22.050 1.00 25.35 96 ALA X O 1
ATOM 607 N N . SER A 1 82 ? -11.527 13.878 22.851 1.00 24.24 97 SER X N 1
ATOM 608 C CA . SER A 1 82 ? -10.219 14.508 23.049 1.00 25.47 97 SER X CA 1
ATOM 609 C C . SER A 1 82 ? -9.391 14.698 21.778 1.00 25.68 97 SER X C 1
ATOM 610 O O . SER A 1 82 ? -8.373 15.384 21.804 1.00 27.77 97 SER X O 1
ATOM 613 N N . GLU A 1 83 ? -9.817 14.096 20.671 1.00 24.49 98 GLU X N 1
ATOM 614 C CA . GLU A 1 83 ? -8.990 14.059 19.471 1.00 24.35 98 GLU X CA 1
ATOM 615 C C . GLU A 1 83 ? -9.261 15.255 18.561 1.00 24.25 98 GLU X C 1
ATOM 616 O O . GLU A 1 83 ? -10.405 15.650 18.381 1.00 25.41 98 GLU X O 1
ATOM 622 N N . LEU A 1 84 ? -8.203 15.828 17.989 1.00 25.54 99 LEU X N 1
ATOM 623 C CA . LEU A 1 84 ? -8.347 16.872 16.976 1.00 25.61 99 LEU X CA 1
ATOM 624 C C . LEU A 1 84 ? -8.888 16.253 15.692 1.00 24.67 99 LEU X C 1
ATOM 625 O O . LEU A 1 84 ? -8.514 15.146 15.325 1.00 27.79 99 LEU X O 1
ATOM 630 N N . VAL A 1 85 ? -9.790 16.970 15.040 1.00 23.98 100 VAL X N 1
ATOM 631 C CA . VAL A 1 85 ? -10.396 16.521 13.793 1.00 22.76 100 VAL X CA 1
ATOM 632 C C . VAL A 1 85 ? -10.372 17.612 12.738 1.00 23.01 100 VAL X C 1
ATOM 633 O O . VAL A 1 85 ? -10.251 18.792 13.045 1.00 25.43 100 VAL X O 1
ATOM 637 N N . MET A 1 86 ? -10.477 17.192 11.487 1.00 20.79 101 MET X N 1
ATOM 638 C CA . MET A 1 86 ? -10.675 18.097 10.371 1.00 21.59 101 MET X CA 1
ATOM 639 C C . MET A 1 86 ? -12.152 18.106 10.029 1.00 23.42 101 MET X C 1
ATOM 640 O O . MET A 1 86 ? -12.873 17.138 10.300 1.00 22.78 101 MET X O 1
ATOM 645 N N . ARG A 1 87 ? -12.590 19.205 9.429 1.00 26.99 102 ARG X N 1
ATOM 646 C CA . ARG A 1 87 ? -13.992 19.418 9.113 1.00 29.86 102 ARG X CA 1
ATOM 647 C C . ARG A 1 87 ? -14.180 19.746 7.642 1.00 32.62 102 ARG X C 1
ATOM 648 O O . ARG A 1 87 ? -13.353 20.413 7.015 1.00 32.27 102 ARG X O 1
ATOM 656 N N . ALA A 1 88 ? -15.282 19.257 7.099 1.00 28.52 103 ALA X N 1
ATOM 657 C CA . ALA A 1 88 ? -15.735 19.650 5.777 1.00 27.20 103 ALA X CA 1
ATOM 658 C C . ALA A 1 88 ? -17.204 19.297 5.663 1.00 24.69 103 ALA X C 1
ATOM 659 O O . ALA A 1 88 ? -17.612 18.182 5.981 1.00 25.65 103 ALA X O 1
ATOM 661 N N . GLN A 1 89 ? -17.989 20.277 5.245 1.00 25.51 104 GLN X N 1
ATOM 662 C CA . GLN A 1 89 ? -19.380 20.086 4.859 1.00 28.45 104 GLN X CA 1
ATOM 663 C C . GLN A 1 89 ? -20.215 19.351 5.906 1.00 28.90 104 GLN X C 1
ATOM 664 O O . GLN A 1 89 ? -21.029 18.488 5.570 1.00 33.49 104 GLN X O 1
ATOM 670 N N . GLY A 1 90 ? -19.998 19.702 7.172 1.00 28.05 105 GLY X N 1
ATOM 671 C CA . GLY A 1 90 ? -20.782 19.163 8.272 1.00 30.26 105 GLY X CA 1
ATOM 672 C C . GLY A 1 90 ? -20.315 17.815 8.793 1.00 30.84 105 GLY X C 1
ATOM 673 O O . GLY A 1 90 ? -20.928 17.250 9.699 1.00 34.96 105 GLY X O 1
ATOM 674 N N . ASN A 1 91 ? -19.228 17.309 8.218 1.00 26.48 106 ASN X N 1
ATOM 675 C CA . ASN A 1 91 ? -18.619 16.045 8.598 1.00 27.25 106 ASN X CA 1
ATOM 676 C C . ASN A 1 91 ? -17.341 16.295 9.376 1.00 24.71 106 ASN X C 1
ATOM 677 O O . ASN A 1 91 ? -16.745 17.370 9.279 1.00 26.78 106 ASN X O 1
ATOM 682 N N . VAL A 1 92 ? -16.927 15.292 10.139 1.00 23.64 107 VAL X N 1
ATOM 683 C CA . VAL A 1 92 ? -15.635 15.312 10.815 1.00 23.76 107 VAL X CA 1
ATOM 684 C C . VAL A 1 92 ? -14.780 14.132 10.345 1.00 21.01 107 VAL X C 1
ATOM 685 O O . VAL A 1 92 ? -15.293 13.089 9.945 1.00 21.02 107 VAL X O 1
ATOM 689 N N . TYR A 1 93 ? -13.466 14.326 10.379 1.00 19.74 108 TYR X N 1
ATOM 690 C CA . TYR A 1 93 ? -12.505 13.356 9.864 1.00 19.25 108 TYR X CA 1
ATOM 691 C C . TYR A 1 93 ? -11.305 13.235 10.789 1.00 20.65 108 TYR X C 1
ATOM 692 O O . TYR A 1 93 ? -10.829 14.238 11.318 1.00 21.73 108 TYR X O 1
ATOM 701 N N . HIS A 1 94 ? -10.793 12.018 10.960 1.00 20.87 109 HIS X N 1
ATOM 702 C CA . HIS A 1 94 ? -9.423 11.833 11.445 1.00 20.26 109 HIS X CA 1
ATOM 703 C C . HIS A 1 94 ? -8.496 12.650 10.553 1.00 20.81 109 HIS X C 1
ATOM 704 O O . HIS A 1 94 ? -8.702 12.721 9.342 1.00 21.09 109 HIS X O 1
ATOM 711 N N . LEU A 1 95 ? -7.456 13.242 11.135 1.00 21.67 110 LEU X N 1
ATOM 712 C CA . LEU A 1 95 ? -6.500 14.004 10.338 1.00 21.20 110 LEU X CA 1
ATOM 713 C C . LEU A 1 95 ? -5.951 13.180 9.176 1.00 21.30 110 LEU X C 1
ATOM 714 O O . LEU A 1 95 ? -5.860 13.675 8.051 1.00 23.17 110 LEU X O 1
ATOM 719 N N . LYS A 1 96 ? -5.604 11.924 9.429 1.00 22.76 111 LYS X N 1
ATOM 720 C CA . LYS A 1 96 ? -4.970 11.096 8.405 1.00 23.84 111 LYS X CA 1
ATOM 721 C C . LYS A 1 96 ? -5.978 10.517 7.400 1.00 22.22 111 LYS X C 1
ATOM 722 O O . LYS A 1 96 ? -5.577 9.969 6.373 1.00 23.54 111 LYS X O 1
ATOM 728 N N . CYS A 1 97 ? -7.274 10.659 7.685 1.00 21.18 112 CYS X N 1
ATOM 729 C CA . CYS A 1 97 ? -8.342 10.287 6.745 1.00 21.64 112 CYS X CA 1
ATOM 730 C C . CYS A 1 97 ? -8.779 11.452 5.849 1.00 20.93 112 CYS X C 1
ATOM 731 O O . CYS A 1 97 ? -9.556 11.274 4.908 1.00 21.51 112 CYS X O 1
ATOM 734 N N . PHE A 1 98 ? -8.287 12.645 6.143 1.00 20.12 113 PHE X N 1
ATOM 735 C CA . PHE A 1 98 ? -8.690 13.849 5.429 1.00 19.02 113 PHE X CA 1
ATOM 736 C C . PHE A 1 98 ? -7.757 14.014 4.239 1.00 18.87 113 PHE X C 1
ATOM 737 O O . PHE A 1 98 ? -6.828 14.820 4.263 1.00 19.88 113 PHE X O 1
ATOM 745 N N . THR A 1 99 ? -8.032 13.218 3.204 1.00 19.24 114 THR X N 1
ATOM 746 C CA . THR A 1 99 ? -7.144 13.044 2.056 1.00 19.06 114 THR X CA 1
ATOM 747 C C . THR A 1 99 ? -7.838 13.291 0.725 1.00 19.58 114 THR X C 1
ATOM 748 O O . THR A 1 99 ? -9.056 13.145 0.586 1.00 21.66 114 THR X O 1
ATOM 752 N N . CYS A 1 100 ? -7.045 13.645 -0.278 1.00 19.24 115 CYS X N 1
ATOM 753 C CA . CYS A 1 100 ? -7.539 13.762 -1.640 1.00 19.92 115 CYS X CA 1
ATOM 754 C C . CYS A 1 100 ? -7.907 12.381 -2.193 1.00 19.86 115 CYS X C 1
ATOM 755 O O . CYS A 1 100 ? -7.121 11.443 -2.135 1.00 20.90 115 CYS X O 1
ATOM 758 N N . SER A 1 101 ? -9.113 12.276 -2.736 1.00 20.12 116 SER X N 1
ATOM 759 C CA . SER A 1 101 ? -9.631 11.019 -3.270 1.00 21.91 116 SER X CA 1
ATOM 760 C C . SER A 1 101 ? -8.881 10.527 -4.515 1.00 23.01 116 SER X C 1
ATOM 761 O O . SER A 1 101 ? -8.918 9.344 -4.839 1.00 26.65 116 SER X O 1
ATOM 764 N N . THR A 1 102 ? -8.217 11.437 -5.217 1.00 22.16 117 THR X N 1
ATOM 765 C CA . THR A 1 102 ? -7.462 11.102 -6.420 1.00 23.88 117 THR X CA 1
ATOM 766 C C . THR A 1 102 ? -6.014 10.732 -6.104 1.00 24.47 117 THR X C 1
ATOM 767 O O . THR A 1 102 ? -5.563 9.633 -6.433 1.00 27.93 117 THR X O 1
ATOM 771 N N . CYS A 1 103 ? -5.285 11.641 -5.457 1.00 23.41 118 CYS X N 1
ATOM 772 C CA . CYS A 1 103 ? -3.845 11.458 -5.253 1.00 24.50 118 CYS X CA 1
ATOM 773 C C . CYS A 1 103 ? -3.457 10.929 -3.877 1.00 22.84 118 CYS X C 1
ATOM 774 O O . CYS A 1 103 ? -2.315 10.544 -3.675 1.00 24.19 118 CYS X O 1
ATOM 777 N N . ARG A 1 104 ? -4.402 10.937 -2.939 1.00 21.83 119 ARG X N 1
ATOM 778 C CA . ARG A 1 104 ? -4.208 10.442 -1.571 1.00 23.32 119 ARG X CA 1
ATOM 779 C C . ARG A 1 104 ? -3.420 11.385 -0.647 1.00 22.31 119 ARG X C 1
ATOM 780 O O . ARG A 1 104 ? -3.180 11.050 0.504 1.00 24.31 119 ARG X O 1
ATOM 788 N N . ASN A 1 105 ? -3.056 12.577 -1.116 1.00 21.15 120 ASN X N 1
ATOM 789 C CA . ASN A 1 105 ? -2.406 13.549 -0.239 1.00 20.21 120 ASN X CA 1
ATOM 790 C C . ASN A 1 105 ? -3.295 13.924 0.944 1.00 20.59 120 ASN X C 1
ATOM 791 O O . ASN A 1 105 ? -4.488 14.170 0.789 1.00 20.12 120 ASN X O 1
ATOM 796 N N . ARG A 1 106 ? -2.696 13.984 2.125 1.00 20.59 121 ARG X N 1
ATOM 797 C CA . ARG A 1 106 ? -3.356 14.529 3.296 1.00 19.94 121 ARG X CA 1
ATOM 798 C C . ARG A 1 106 ? -3.495 16.037 3.139 1.00 19.67 121 ARG X C 1
ATOM 799 O O . ARG A 1 106 ? -2.518 16.732 2.854 1.00 20.34 121 ARG X O 1
ATOM 807 N N . LEU A 1 107 ? -4.720 16.522 3.309 1.00 19.07 122 LEU X N 1
ATOM 808 C CA . LEU A 1 107 ? -5.025 17.941 3.232 1.00 18.87 122 LEU X CA 1
ATOM 809 C C . LEU A 1 107 ? -4.811 18.587 4.594 1.00 19.93 122 LEU X C 1
ATOM 810 O O . LEU A 1 107 ? -5.165 18.016 5.628 1.00 20.76 122 LEU X O 1
ATOM 815 N N . VAL A 1 108 ? -4.220 19.778 4.586 1.00 19.74 123 VAL X N 1
ATOM 816 C CA . VAL A 1 108 ? -3.839 20.467 5.813 1.00 21.55 123 VAL X CA 1
ATOM 817 C C . VAL A 1 108 ? -4.371 21.893 5.794 1.00 20.11 123 VAL X C 1
ATOM 818 O O . VAL A 1 108 ? -4.765 22.391 4.740 1.00 20.72 123 VAL X O 1
ATOM 822 N N . PRO A 1 109 ? -4.400 22.560 6.948 1.00 20.84 124 PRO X N 1
ATOM 823 C CA . PRO A 1 109 ? -4.952 23.917 7.007 1.00 22.03 124 PRO X CA 1
ATOM 824 C C . PRO A 1 109 ? -4.342 24.871 5.974 1.00 22.17 124 PRO X C 1
ATOM 825 O O . PRO A 1 109 ? -3.125 24.914 5.789 1.00 23.43 124 PRO X O 1
ATOM 829 N N . GLY A 1 110 ? -5.209 25.617 5.300 1.00 22.54 125 GLY X N 1
ATOM 830 C CA . GLY A 1 110 ? -4.815 26.562 4.272 1.00 23.11 125 GLY X CA 1
ATOM 831 C C . GLY A 1 110 ? -4.877 26.001 2.862 1.00 21.81 125 GLY X C 1
ATOM 832 O O . GLY A 1 110 ? -4.885 26.763 1.902 1.00 24.86 125 GLY X O 1
ATOM 833 N N . ASP A 1 111 ? -4.916 24.679 2.724 1.00 21.32 126 ASP X N 1
ATOM 834 C CA . ASP A 1 111 ? -5.019 24.054 1.411 1.00 19.78 126 ASP X CA 1
ATOM 835 C C . ASP A 1 111 ? -6.359 24.388 0.780 1.00 20.68 126 ASP X C 1
ATOM 836 O O . ASP A 1 111 ? -7.376 24.501 1.475 1.00 21.15 126 ASP X O 1
ATOM 841 N N . ARG A 1 112 ? -6.357 24.542 -0.537 1.00 21.01 127 ARG X N 1
ATOM 842 C CA . ARG A 1 112 ? -7.592 24.624 -1.299 1.00 21.48 127 ARG X CA 1
ATOM 843 C C . ARG A 1 112 ? -8.057 23.221 -1.629 1.00 21.27 127 ARG X C 1
ATOM 844 O O . ARG A 1 112 ? -7.246 22.340 -1.927 1.00 23.15 127 ARG X O 1
ATOM 852 N N . PHE A 1 113 ? -9.365 23.009 -1.583 1.00 20.63 128 PHE X N 1
ATOM 853 C CA . PHE A 1 113 ? -9.930 21.700 -1.879 1.00 21.31 128 PHE X CA 1
ATOM 854 C C . PHE A 1 113 ? -11.358 21.795 -2.398 1.00 22.17 128 PHE X C 1
ATOM 855 O O . PHE A 1 113 ? -12.011 22.828 -2.309 1.00 22.54 128 PHE X O 1
ATOM 863 N N . HIS A 1 114 ? -11.805 20.695 -2.980 1.00 22.73 129 HIS X N 1
ATOM 864 C CA . HIS A 1 114 ? -13.158 20.537 -3.473 1.00 23.02 129 HIS X CA 1
ATOM 865 C C . HIS A 1 114 ? -13.821 19.382 -2.737 1.00 23.15 129 HIS X C 1
ATOM 866 O O . HIS A 1 114 ? -13.154 18.459 -2.267 1.00 24.26 129 HIS X O 1
ATOM 873 N N . TYR A 1 115 ? -15.144 19.445 -2.643 1.00 24.39 130 TYR X N 1
ATOM 874 C CA . TYR A 1 115 ? -15.941 18.396 -2.036 1.00 24.62 130 TYR X CA 1
ATOM 875 C C . TYR A 1 115 ? -17.138 18.135 -2.935 1.00 24.89 130 TYR X C 1
ATOM 876 O O . TYR A 1 115 ? -17.932 19.031 -3.197 1.00 29.44 130 TYR X O 1
ATOM 885 N N . ILE A 1 116 ? -17.245 16.914 -3.440 1.00 24.16 131 ILE X N 1
ATOM 886 C CA . ILE A 1 116 ? -18.425 16.512 -4.194 1.00 29.15 131 ILE X CA 1
ATOM 887 C C . ILE A 1 116 ? -18.935 15.207 -3.616 1.00 31.53 131 ILE X C 1
ATOM 888 O O . ILE A 1 116 ? -18.248 14.192 -3.705 1.00 30.08 131 ILE X O 1
ATOM 893 N N . ASN A 1 117 ? -20.120 15.254 -3.000 1.00 30.46 132 ASN X N 1
ATOM 894 C CA . ASN A 1 117 ? -20.798 14.067 -2.480 1.00 33.37 132 ASN X CA 1
ATOM 895 C C . ASN A 1 117 ? -19.910 13.196 -1.595 1.00 34.03 132 ASN X C 1
ATOM 896 O O . ASN A 1 117 ? -19.863 11.978 -1.750 1.00 36.11 132 ASN X O 1
ATOM 901 N N . GLY A 1 118 ? -19.205 13.826 -0.664 1.00 30.91 133 GLY X N 1
ATOM 902 C CA . GLY A 1 118 ? -18.355 13.098 0.259 1.00 31.78 133 GLY X CA 1
ATOM 903 C C . GLY A 1 118 ? -16.919 12.934 -0.187 1.00 34.07 133 GLY X C 1
ATOM 904 O O . GLY A 1 118 ? -16.043 12.748 0.656 1.00 33.31 133 GLY X O 1
ATOM 905 N N . SER A 1 119 ? -16.652 12.994 -1.493 1.00 26.91 134 SER X N 1
ATOM 906 C CA . SER A 1 119 ? -15.274 12.873 -1.955 1.00 22.13 134 SER X CA 1
ATOM 907 C C . SER A 1 119 ? -14.533 14.202 -1.899 1.00 22.91 134 SER X C 1
ATOM 908 O O . SER A 1 119 ? -15.006 15.210 -2.417 1.00 22.58 134 SER X O 1
ATOM 911 N N . LEU A 1 120 ? -13.369 14.171 -1.258 1.00 21.80 135 LEU X N 1
ATOM 912 C CA . LEU A 1 120 ? -12.487 15.316 -1.129 1.00 21.56 135 LEU X CA 1
ATOM 913 C C . LEU A 1 120 ? -11.492 15.282 -2.277 1.00 20.53 135 LEU X C 1
ATOM 914 O O . LEU A 1 120 ? -11.032 14.204 -2.664 1.00 23.63 135 LEU X O 1
ATOM 919 N N . PHE A 1 121 ? -11.149 16.449 -2.809 1.00 21.75 136 PHE X N 1
ATOM 920 C CA . PHE A 1 121 ? -10.164 16.564 -3.883 1.00 22.22 136 PHE X CA 1
ATOM 921 C C . PHE A 1 121 ? -9.270 17.760 -3.612 1.00 21.71 136 PHE X C 1
ATOM 922 O O . PHE A 1 121 ? -9.755 18.822 -3.275 1.00 24.10 136 PHE X O 1
ATOM 930 N N . CYS A 1 122 ? -7.966 17.591 -3.765 1.00 20.71 137 CYS X N 1
ATOM 931 C CA . CYS A 1 122 ? -7.044 18.700 -3.592 1.00 21.40 137 CYS X CA 1
ATOM 932 C C . CYS A 1 122 ? -7.136 19.667 -4.769 1.00 22.62 137 CYS X C 1
ATOM 933 O O . CYS A 1 122 ? -7.771 19.383 -5.794 1.00 22.22 137 CYS X O 1
ATOM 936 N N . GLU A 1 123 ? -6.490 20.815 -4.610 1.00 23.89 138 GLU X N 1
ATOM 937 C CA . GLU A 1 123 ? -6.526 21.889 -5.598 1.00 23.61 138 GLU X CA 1
ATOM 938 C C . GLU A 1 123 ? -6.128 21.441 -7.002 1.00 23.68 138 GLU X C 1
ATOM 939 O O . GLU A 1 123 ? -6.665 21.938 -7.989 1.00 29.88 138 GLU X O 1
ATOM 945 N N . HIS A 1 124 ? -5.175 20.520 -7.078 1.00 24.22 139 HIS X N 1
ATOM 946 C CA . HIS A 1 124 ? -4.615 20.085 -8.350 1.00 25.84 139 HIS X CA 1
ATOM 947 C C . HIS A 1 124 ? -5.269 18.827 -8.907 1.00 27.94 139 HIS X C 1
ATOM 948 O O . HIS A 1 124 ? -4.856 18.313 -9.945 1.00 31.25 139 HIS X O 1
ATOM 955 N N . ASP A 1 125 ? -6.303 18.357 -8.217 1.00 25.24 140 ASP X N 1
ATOM 956 C CA . ASP A 1 125 ? -7.137 17.253 -8.677 1.00 24.62 140 ASP X CA 1
ATOM 957 C C . ASP A 1 125 ? -8.603 17.665 -8.728 1.00 24.42 140 ASP X C 1
ATOM 958 O O . ASP A 1 125 ? -9.489 16.876 -8.399 1.00 25.07 140 ASP X O 1
ATOM 963 N N . ARG A 1 126 ? -8.853 18.901 -9.160 1.00 25.00 141 ARG X N 1
ATOM 964 C CA . ARG A 1 126 ? -10.210 19.366 -9.423 1.00 27.74 141 ARG X CA 1
ATOM 965 C C . ARG A 1 126 ? -10.874 18.342 -10.341 1.00 28.01 141 ARG X C 1
ATOM 966 O O . ARG A 1 126 ? -10.358 18.072 -11.418 1.00 28.41 141 ARG X O 1
ATOM 974 N N . PRO A 1 127 ? -11.972 17.731 -9.903 1.00 28.88 142 PRO X N 1
ATOM 975 C CA . PRO A 1 127 ? -12.626 16.689 -10.697 1.00 30.43 142 PRO X CA 1
ATOM 976 C C . PRO A 1 127 ? -13.537 17.290 -11.762 1.00 30.40 142 PRO X C 1
ATOM 977 O O . PRO A 1 127 ? -14.758 17.308 -11.606 1.00 29.19 142 PRO X O 1
ATOM 981 N N . THR A 1 128 ? -12.920 17.772 -12.838 1.00 32.27 143 THR X N 1
ATOM 982 C CA . THR A 1 128 ? -13.611 18.499 -13.896 1.00 34.23 143 THR X CA 1
ATOM 983 C C . THR A 1 128 ? -14.696 17.644 -14.532 1.00 30.82 143 THR X C 1
ATOM 984 O O . THR A 1 128 ? -15.801 18.129 -14.780 1.00 37.05 143 THR X O 1
ATOM 988 N N . ALA A 1 129 ? -14.380 16.371 -14.761 1.00 36.90 144 ALA X N 1
ATOM 989 C CA . ALA A 1 129 ? -15.328 15.417 -15.332 1.00 37.25 144 ALA X CA 1
ATOM 990 C C . ALA A 1 129 ? -16.594 15.294 -14.482 1.00 33.16 144 ALA X C 1
ATOM 991 O O . ALA A 1 129 ? -17.700 15.283 -15.017 1.00 40.68 144 ALA X O 1
ATOM 993 N N . LEU A 1 130 ? -16.431 15.205 -13.160 1.00 30.58 145 LEU X N 1
ATOM 994 C CA . LEU A 1 130 ? -17.579 15.174 -12.245 1.00 30.31 145 LEU X CA 1
ATOM 995 C C . LEU A 1 130 ? -18.352 16.490 -12.272 1.00 36.17 145 LEU X C 1
ATOM 996 O O . LEU A 1 130 ? -19.579 16.494 -12.282 1.00 42.91 145 LEU X O 1
ATOM 1001 N N . ILE A 1 131 ? -17.624 17.602 -12.279 1.00 37.77 146 ILE X N 1
ATOM 1002 C CA . ILE A 1 131 ? -18.231 18.930 -12.299 1.00 41.26 146 ILE X CA 1
ATOM 1003 C C . ILE A 1 131 ? -18.830 19.206 -13.676 1.00 44.45 146 ILE X C 1
ATOM 1004 O O . ILE A 1 131 ? -19.941 19.721 -13.782 1.00 50.34 146 ILE X O 1
ATOM 1009 N N . GLY A 1 148 ? -17.297 22.437 -8.044 1.00 39.29 211 GLY X N 1
ATOM 1010 C CA . GLY A 1 148 ? -16.664 23.609 -8.626 1.00 34.35 211 GLY X CA 1
ATOM 1011 C C . GLY A 1 148 ? -16.127 24.577 -7.588 1.00 33.33 211 GLY X C 1
ATOM 1012 O O . GLY A 1 148 ? -15.086 25.205 -7.796 1.00 34.50 211 GLY X O 1
ATOM 1013 N N . ASP A 1 149 ? -16.838 24.698 -6.471 1.00 27.71 300 ASP X N 1
ATOM 1014 C CA . ASP A 1 149 ? -16.453 25.622 -5.410 1.00 26.46 300 ASP X CA 1
ATOM 1015 C C . ASP A 1 149 ? -15.144 25.227 -4.730 1.00 23.70 300 ASP X C 1
ATOM 1016 O O . ASP A 1 149 ? -14.969 24.094 -4.297 1.00 30.25 300 ASP X O 1
ATOM 1021 N N . VAL A 1 150 ? -14.230 26.179 -4.645 1.00 25.69 301 VAL X N 1
ATOM 1022 C CA . VAL A 1 150 ? -12.977 26.010 -3.925 1.00 24.48 301 VAL X CA 1
ATOM 1023 C C . VAL A 1 150 ? -13.202 26.326 -2.446 1.00 22.60 301 VAL X C 1
ATOM 1024 O O . VAL A 1 150 ? -13.741 27.369 -2.115 1.00 24.19 301 VAL X O 1
ATOM 1028 N N A MET A 1 151 ? -12.792 25.416 -1.572 0.50 23.31 302 MET X N 1
ATOM 1029 N N B MET A 1 151 ? -12.779 25.410 -1.580 0.50 23.50 302 MET X N 1
ATOM 1030 C CA A MET A 1 151 ? -12.855 25.628 -0.132 0.50 23.57 302 MET X CA 1
ATOM 1031 C CA B MET A 1 151 ? -12.854 25.570 -0.130 0.50 24.45 302 MET X CA 1
ATOM 1032 C C A MET A 1 151 ? -11.446 25.739 0.424 0.50 22.63 302 MET X C 1
ATOM 1033 C C B MET A 1 151 ? -11.445 25.725 0.428 0.50 22.85 302 MET X C 1
ATOM 1034 O O A MET A 1 151 ? -10.486 25.318 -0.214 0.50 22.38 302 MET X O 1
ATOM 1035 O O B MET A 1 151 ? -10.479 25.315 -0.208 0.50 22.67 302 MET X O 1
ATOM 1044 N N . VAL A 1 152 ? -11.333 26.297 1.623 1.00 22.42 303 VAL X N 1
ATOM 1045 C CA . VAL A 1 152 ? -10.054 26.391 2.316 1.00 21.00 303 VAL X CA 1
ATOM 1046 C C . VAL A 1 152 ? -10.124 25.539 3.577 1.00 21.23 303 VAL X C 1
ATOM 1047 O O . VAL A 1 152 ? -11.037 25.686 4.379 1.00 23.10 303 VAL X O 1
ATOM 1051 N N . VAL A 1 153 ? -9.163 24.635 3.732 1.00 20.63 304 VAL X N 1
ATOM 1052 C CA . VAL A 1 153 ? -9.115 23.762 4.890 1.00 20.39 304 VAL X CA 1
ATOM 1053 C C . VAL A 1 153 ? -8.899 24.604 6.153 1.00 21.26 304 VAL X C 1
ATOM 1054 O O . VAL A 1 153 ? -7.962 25.402 6.224 1.00 22.32 304 VAL X O 1
ATOM 1058 N N . GLY A 1 154 ? -9.767 24.425 7.144 1.00 21.71 305 GLY X N 1
ATOM 1059 C CA . GLY A 1 154 ? -9.621 25.097 8.424 1.00 23.49 305 GLY X CA 1
ATOM 1060 C C . GLY A 1 154 ? -8.632 24.405 9.349 1.00 22.86 305 GLY X C 1
ATOM 1061 O O . GLY A 1 154 ? -8.181 23.277 9.097 1.00 23.93 305 GLY X O 1
ATOM 1062 N N . GLU A 1 155 ? -8.281 25.085 10.433 1.00 26.35 306 GLU X N 1
ATOM 1063 C CA . GLU A 1 155 ? -7.449 24.480 11.464 1.00 24.45 306 GLU X CA 1
ATOM 1064 C C . GLU A 1 155 ? -8.206 23.339 12.124 1.00 23.40 306 GLU X C 1
ATOM 1065 O O . GLU A 1 155 ? -9.437 23.367 12.198 1.00 26.95 306 GLU X O 1
ATOM 1071 N N . PRO A 1 156 ? -7.484 22.329 12.600 1.00 24.79 307 PRO X N 1
ATOM 1072 C CA . PRO A 1 156 ? -8.131 21.243 13.328 1.00 24.42 307 PRO X CA 1
ATOM 1073 C C . PRO A 1 156 ? -8.756 21.765 14.614 1.00 25.11 307 PRO X C 1
ATOM 1074 O O . PRO A 1 156 ? -8.262 22.728 15.202 1.00 26.47 307 PRO X O 1
ATOM 1078 N N . THR A 1 157 ? -9.850 21.144 15.024 1.00 24.10 308 THR X N 1
ATOM 1079 C CA . THR A 1 157 ? -10.530 21.493 16.261 1.00 27.10 308 THR X CA 1
ATOM 1080 C C . THR A 1 157 ? -10.821 20.221 17.045 1.00 25.64 308 THR X C 1
ATOM 1081 O O . THR A 1 157 ? -10.813 19.130 16.492 1.00 25.42 308 THR X O 1
ATOM 1085 N N . LEU A 1 158 ? -11.074 20.355 18.340 1.00 25.36 309 LEU X N 1
ATOM 1086 C CA . LEU A 1 158 ? -11.356 19.194 19.166 1.00 25.04 309 LEU X CA 1
ATOM 1087 C C . LEU A 1 158 ? -12.735 18.619 18.850 1.00 23.59 309 LEU X C 1
ATOM 1088 O O . LEU A 1 158 ? -13.713 19.345 18.722 1.00 26.15 309 LEU X O 1
ATOM 1093 N N . MET A 1 159 ? -12.786 17.302 18.731 1.00 23.76 310 MET X N 1
ATOM 1094 C CA . MET A 1 159 ? -14.022 16.582 18.461 1.00 25.06 310 MET X CA 1
ATOM 1095 C C . MET A 1 159 ? -15.131 16.986 19.428 1.00 24.16 310 MET X C 1
ATOM 1096 O O . MET A 1 159 ? -16.257 17.260 19.022 1.00 27.62 310 MET X O 1
ATOM 1101 N N . GLY A 1 160 ? -14.800 17.022 20.715 1.00 24.87 311 GLY X N 1
ATOM 1102 C CA . GLY A 1 160 ? -15.770 17.320 21.752 1.00 24.56 311 GLY X CA 1
ATOM 1103 C C . GLY A 1 160 ? -16.231 18.763 21.751 1.00 26.72 311 GLY X C 1
ATOM 1104 O O . GLY A 1 160 ? -17.313 19.073 22.250 1.00 28.64 311 GLY X O 1
ATOM 1105 N N . GLY A 1 161 ? -15.400 19.644 21.200 1.00 28.65 312 GLY X N 1
ATOM 1106 C CA . GLY A 1 161 ? -15.722 21.048 21.087 1.00 28.94 312 GLY X CA 1
ATOM 1107 C C . GLY A 1 161 ? -15.752 21.715 22.440 1.00 28.84 312 GLY X C 1
ATOM 1108 O O . GLY A 1 161 ? -15.159 21.235 23.410 1.00 31.07 312 GLY X O 1
ATOM 1109 N N . GLU A 1 162 ? -16.454 22.836 22.498 1.00 30.20 313 GLU X N 1
ATOM 1110 C CA . GLU A 1 162 ? -16.648 23.547 23.746 1.00 32.63 313 GLU X CA 1
ATOM 1111 C C . GLU A 1 162 ? -17.734 22.838 24.533 1.00 31.34 313 GLU X C 1
ATOM 1112 O O . GLU A 1 162 ? -18.657 22.267 23.964 1.00 33.11 313 GLU X O 1
ATOM 1118 N N . PHE A 1 163 ? -17.595 22.845 25.852 1.00 28.60 314 PHE X N 1
ATOM 1119 C CA . PHE A 1 163 ? -18.610 22.276 26.720 1.00 29.62 314 PHE X CA 1
ATOM 1120 C C . PHE A 1 163 ? -18.828 23.183 27.923 1.00 26.51 314 PHE X C 1
ATOM 1121 O O . PHE A 1 163 ? -17.935 23.941 28.318 1.00 29.66 314 PHE X O 1
ATOM 1129 N N . GLY A 1 164 ? -20.032 23.118 28.478 1.00 28.91 315 GLY X N 1
ATOM 1130 C CA . GLY A 1 164 ? -20.403 23.936 29.613 1.00 28.13 315 GLY X CA 1
ATOM 1131 C C . GLY A 1 164 ? -19.718 23.501 30.892 1.00 27.17 315 GLY X C 1
ATOM 1132 O O . GLY A 1 164 ? -19.216 22.386 31.003 1.00 27.21 315 GLY X O 1
ATOM 1133 N N . ASP A 1 165 ? -19.712 24.396 31.868 1.00 25.90 316 ASP X N 1
ATOM 1134 C CA . ASP A 1 165 ? -19.020 24.154 33.131 1.00 23.73 316 ASP X CA 1
ATOM 1135 C C . ASP A 1 165 ? -19.962 23.696 34.256 1.00 21.70 316 ASP X C 1
ATOM 1136 O O . ASP A 1 165 ? -19.615 23.779 35.426 1.00 22.57 316 ASP X O 1
ATOM 1141 N N . GLU A 1 166 ? -21.136 23.173 33.903 1.00 21.60 317 GLU X N 1
ATOM 1142 C CA . GLU A 1 166 ? -22.149 22.799 34.905 1.00 22.14 317 GLU X CA 1
ATOM 1143 C C . GLU A 1 166 ? -21.676 21.762 35.945 1.00 21.91 317 GLU X C 1
ATOM 1144 O O . GLU A 1 166 ? -22.133 21.784 37.088 1.00 23.00 317 GLU X O 1
ATOM 1155 N N . ASP A 1 167 ? -20.768 20.866 35.552 1.00 20.42 318 ASP X N 1
ATOM 1156 C CA . ASP A 1 167 ? -20.230 19.845 36.463 1.00 18.80 318 ASP X CA 1
ATOM 1157 C C . ASP A 1 167 ? -18.862 20.204 37.035 1.00 16.65 318 ASP X C 1
ATOM 1158 O O . ASP A 1 167 ? -18.310 19.436 37.809 1.00 16.39 318 ASP X O 1
ATOM 1163 N N . GLU A 1 168 ? -18.326 21.371 36.665 1.00 16.28 319 GLU X N 1
ATOM 1164 C CA . GLU A 1 168 ? -17.018 21.811 37.137 1.00 16.42 319 GLU X CA 1
ATOM 1165 C C . GLU A 1 168 ? -17.132 22.361 38.548 1.00 15.78 319 GLU X C 1
ATOM 1166 O O . GLU A 1 168 ? -18.049 23.110 38.868 1.00 17.40 319 GLU X O 1
ATOM 1172 N N . ARG A 1 169 ? -16.173 21.986 39.382 1.00 14.87 320 ARG X N 1
ATOM 1173 C CA . ARG A 1 169 ? -16.109 22.415 40.768 1.00 14.50 320 ARG X CA 1
ATOM 1174 C C . ARG A 1 169 ? -14.673 22.879 41.006 1.00 13.30 320 ARG X C 1
ATOM 1175 O O . ARG A 1 169 ? -13.748 22.091 41.003 1.00 15.00 320 ARG X O 1
ATOM 1183 N N . LEU A 1 170 ? -14.477 24.182 41.169 1.00 13.38 321 LEU X N 1
ATOM 1184 C CA . LEU A 1 170 ? -13.122 24.697 41.326 1.00 13.45 321 LEU X CA 1
ATOM 1185 C C . LEU A 1 170 ? -12.504 24.179 42.613 1.00 12.75 321 LEU X C 1
ATOM 1186 O O . LEU A 1 170 ? -13.183 23.971 43.616 1.00 13.31 321 LEU X O 1
ATOM 1191 N N . ILE A 1 171 ? -11.193 24.009 42.580 1.00 12.79 322 ILE X N 1
ATOM 1192 C CA . ILE A 1 171 ? -10.414 23.640 43.740 1.00 12.30 322 ILE X CA 1
ATOM 1193 C C . ILE A 1 171 ? -9.692 24.873 44.233 1.00 12.60 322 ILE X C 1
ATOM 1194 O O . ILE A 1 171 ? -9.093 25.592 43.437 1.00 13.37 322 ILE X O 1
ATOM 1199 N N . THR A 1 172 ? -9.715 25.096 45.545 1.00 11.87 323 THR X N 1
ATOM 1200 C CA . THR A 1 172 ? -8.956 26.176 46.156 1.00 12.27 323 THR X CA 1
ATOM 1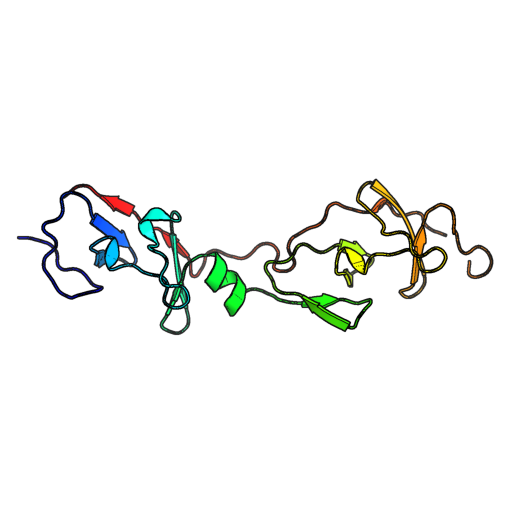201 C C . THR A 1 172 ? -7.845 25.565 46.997 1.00 12.23 323 THR X C 1
ATOM 1202 O O . THR A 1 172 ? -8.100 24.724 47.856 1.00 14.16 323 THR X O 1
ATOM 1206 N N . ARG A 1 173 ? -6.619 25.986 46.722 1.00 12.64 324 ARG X N 1
ATOM 1207 C CA . ARG A 1 173 ? -5.462 25.617 47.494 1.00 14.30 324 ARG X CA 1
ATOM 1208 C C . ARG A 1 173 ? -5.330 26.594 48.658 1.00 14.98 324 ARG X C 1
ATOM 1209 O O . ARG A 1 173 ? -5.314 27.810 48.458 1.00 17.02 324 ARG X O 1
ATOM 1217 N N . LEU A 1 174 ? -5.290 26.047 49.867 1.00 14.44 325 LEU X N 1
ATOM 1218 C CA . LEU A 1 174 ? -5.290 26.797 51.116 1.00 16.04 325 LEU X CA 1
ATOM 1219 C C . LEU A 1 174 ? -4.072 26.499 51.963 1.00 15.25 325 LEU X C 1
ATOM 1220 O O . LEU A 1 174 ? -3.528 25.391 51.921 1.00 19.14 325 LEU X O 1
ATOM 1225 N N A GLU A 1 175 ? -3.653 27.492 52.740 0.50 16.41 326 GLU X N 1
ATOM 1226 N N B GLU A 1 175 ? -3.652 27.494 52.742 0.50 16.67 326 GLU X N 1
ATOM 1227 C CA A GLU A 1 175 ? -2.718 27.269 53.816 0.50 16.98 326 GLU X CA 1
ATOM 1228 C CA B GLU A 1 175 ? -2.707 27.288 53.822 0.50 17.36 326 GLU X CA 1
ATOM 1229 C C A GLU A 1 175 ? -3.482 27.156 55.127 0.50 21.30 326 GLU X C 1
ATOM 1230 C C B GLU A 1 175 ? -3.475 27.163 55.132 0.50 21.17 326 GLU X C 1
ATOM 1231 O O A GLU A 1 175 ? -4.369 27.957 55.396 0.50 27.37 326 GLU X O 1
ATOM 1232 O O B GLU A 1 175 ? -4.355 27.970 55.408 0.50 27.35 326 GLU X O 1
ATOM 1243 N N . ASN A 1 176 ? -3.127 26.154 55.927 1.00 23.14 327 ASN X N 1
ATOM 1244 C CA . ASN A 1 176 ? -3.790 25.825 57.198 1.00 29.07 327 ASN X CA 1
ATOM 1245 C C . ASN A 1 176 ? -3.463 26.867 58.276 1.00 31.60 327 ASN X C 1
ATOM 1246 O O . ASN A 1 176 ? -2.340 27.377 58.342 1.00 38.82 327 ASN X O 1
#

Foldseek 3Di:
DFFAAPQPRHGDPDQKWKDWPNGIHRQQRQAWPPPRDSQVPPDFWWFDDDNTTHHPVVCQQVPFDWDAALQPGHIGGQADWWWDDDHGTHDQQSCAAPPPGDRDAAQWKWDDDPHGIHGPVPPPPVVHDDIDGTHHTDGRRHDDDCPRIMGMDMDGD

Nearest PDB structures (foldseek):
  1rut-assembly1_X  TM=1.006E+00  e=2.644E-31  Mus musculus
  2dfy-assembly2_C  TM=1.006E+00  e=1.254E-29  Mus musculus
  9f5b-assembly1_A  TM=1.002E+00  e=1.754E-29  Homo sapiens
  2xjy-assembly1_A  TM=7.520E-01  e=2.765E-12  Homo sapiens
  4kfz-assembly2_B  TM=5.338E-01  e=4.284E-11  Homo sapiens

B-factor: mean 24.13, std 8.39, range [8.29, 94.44]

Secondary structure (DSSP, 8-state):
-PPBBTTT--B---SEEEEETTEEE-GGG-B-TTT--BHHHH-SEEEEETTEEE-HHHHHHHHS--EE-TTT--EE-TTSEEEEETTEEE-GGG-B-TTT-PBP-TT-EEEEETTEEEEGGG--TTT----EEPPPPEETT-----TTEEE-EEEE-